Protein AF-A0A3E0PKC7-F1 (afdb_monomer_lite)

Secondary structure (DSSP, 8-state):
--HHHHHHHHHHHHHHHHHHHHHHHHTTS---S-HHHHHHHHH-HHHHHHHHHHHHHHHHHHHHHTTT-HHHHHHHHHHHHHHHHHHHHHHHHHHHHTTSS-HHHHHHHHHHHHHHHHHHHHHHHHT--

pLDDT: mean 77.45, std 7.57, range [51.25, 87.75]

Sequence (129 aa):
MSLFYQTVLLFSLNLIDAFLTVYWVRNGYATEGNYLMATLLEMGNLPFILVKVAIGVVAAYSFWNWKHFKLARFGLSISLVLYIGVMAIHFLTGLVVTGMVSGAFIQELNSWTRSVLIFSHQIAAHTIS

Radius of gyration: 18.72 Å; chains: 1; bounding box: 49×29×43 Å

Structure (mmCIF, N/CA/C/O backbone):
data_AF-A0A3E0PKC7-F1
#
_entry.id   AF-A0A3E0PKC7-F1
#
loop_
_atom_site.group_PDB
_atom_site.id
_atom_site.type_symbol
_atom_site.label_atom_id
_atom_site.label_alt_id
_atom_site.label_comp_id
_atom_site.label_asym_id
_atom_site.label_entity_id
_atom_site.label_seq_id
_atom_site.pdbx_PDB_ins_code
_atom_site.Cartn_x
_atom_site.Cartn_y
_atom_site.Cartn_z
_atom_site.occupancy
_atom_site.B_iso_or_equiv
_atom_site.auth_seq_id
_atom_site.auth_comp_id
_atom_site.auth_asym_id
_atom_site.auth_atom_id
_atom_site.pdbx_PDB_model_num
ATOM 1 N N . MET A 1 1 ? -10.902 11.285 17.810 1.00 54.22 1 MET A N 1
ATOM 2 C CA . MET A 1 1 ? -10.657 10.994 16.383 1.00 54.22 1 MET A CA 1
ATOM 3 C C . MET A 1 1 ? -11.504 9.798 16.000 1.00 54.22 1 MET A C 1
ATOM 5 O O . MET A 1 1 ? -11.369 8.755 16.629 1.00 54.22 1 MET A O 1
ATOM 9 N N . SER A 1 2 ? -12.461 9.978 15.091 1.00 67.06 2 SER A N 1
ATOM 10 C CA . SER A 1 2 ? -13.376 8.907 14.687 1.00 67.06 2 SER A CA 1
ATOM 11 C C . SER A 1 2 ? -12.586 7.825 13.936 1.00 67.06 2 SER A C 1
ATOM 13 O O . SER A 1 2 ? -11.992 8.103 12.895 1.00 67.06 2 SER A O 1
ATOM 15 N N . LEU A 1 3 ? -12.554 6.607 14.494 1.00 73.31 3 LEU A N 1
ATOM 16 C CA . LEU A 1 3 ? -11.874 5.431 13.924 1.00 73.31 3 LEU A CA 1
ATOM 17 C C . LEU A 1 3 ? -12.331 5.142 12.489 1.00 73.31 3 LEU A C 1
ATOM 19 O O . LEU A 1 3 ? -11.553 4.647 11.683 1.00 73.31 3 LEU A O 1
ATOM 23 N N . PHE A 1 4 ? -13.563 5.531 12.158 1.00 79.88 4 PHE A N 1
ATOM 24 C CA . PHE A 1 4 ? -14.138 5.392 10.828 1.00 79.88 4 PHE A CA 1
ATOM 25 C C . PHE A 1 4 ? -13.281 6.058 9.745 1.00 79.88 4 PHE A C 1
ATOM 27 O O . PHE A 1 4 ? -12.964 5.412 8.753 1.00 79.88 4 PHE A O 1
ATOM 34 N N . TYR A 1 5 ? -12.835 7.304 9.947 1.00 82.19 5 TYR A N 1
ATOM 35 C CA . TYR A 1 5 ? -12.010 7.993 8.946 1.00 82.19 5 TYR A CA 1
ATOM 36 C C . TYR A 1 5 ? -10.658 7.313 8.753 1.00 82.19 5 TYR A C 1
ATOM 38 O O . TYR A 1 5 ? -10.188 7.209 7.628 1.00 82.19 5 TYR A O 1
ATOM 46 N N . GLN A 1 6 ? -10.046 6.817 9.831 1.00 80.75 6 GLN A N 1
ATOM 47 C CA . GLN A 1 6 ? -8.767 6.109 9.757 1.00 80.75 6 GLN A CA 1
ATOM 48 C C . GLN A 1 6 ? -8.913 4.775 9.020 1.00 80.75 6 GLN A C 1
ATOM 50 O O . GLN A 1 6 ? -8.078 4.450 8.184 1.00 80.75 6 GLN 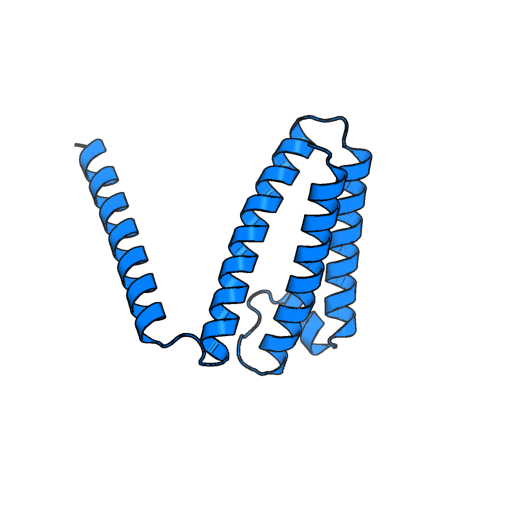A O 1
ATOM 55 N N . THR A 1 7 ? -9.987 4.029 9.283 1.00 81.75 7 THR A N 1
ATOM 56 C CA . THR A 1 7 ? -10.280 2.771 8.589 1.00 81.75 7 THR A CA 1
ATOM 57 C C . THR A 1 7 ? -10.600 2.996 7.113 1.00 81.75 7 THR A C 1
ATOM 59 O O . THR A 1 7 ? -10.057 2.289 6.271 1.00 81.75 7 THR A O 1
ATOM 62 N N . VAL A 1 8 ? -11.425 3.997 6.784 1.00 84.81 8 VAL A N 1
ATOM 63 C CA . VAL A 1 8 ? -11.732 4.358 5.390 1.00 84.81 8 VAL A CA 1
ATOM 64 C C . VAL A 1 8 ? -10.469 4.800 4.662 1.00 84.81 8 VAL A C 1
ATOM 66 O O . VAL A 1 8 ? -10.220 4.345 3.553 1.00 84.81 8 VAL A O 1
ATOM 69 N N . LEU A 1 9 ? -9.639 5.637 5.288 1.00 83.81 9 LEU A N 1
ATOM 70 C CA . LEU A 1 9 ? -8.395 6.095 4.681 1.00 83.81 9 LEU A CA 1
ATOM 71 C C . LEU A 1 9 ? -7.426 4.931 4.457 1.00 83.81 9 LEU A C 1
ATOM 73 O O . LEU A 1 9 ? -6.884 4.806 3.368 1.00 83.81 9 LEU A O 1
ATOM 77 N N . LEU A 1 10 ? -7.264 4.037 5.435 1.00 83.50 10 LEU A N 1
ATOM 78 C CA . LEU A 1 10 ? -6.416 2.851 5.304 1.00 83.50 10 LEU A CA 1
ATOM 79 C C . LEU A 1 10 ? -6.910 1.907 4.199 1.00 83.50 10 LEU A C 1
ATOM 81 O O . LEU A 1 10 ? -6.106 1.393 3.426 1.00 83.50 10 LEU A O 1
ATOM 85 N N . PHE A 1 11 ? -8.226 1.718 4.084 1.00 86.12 11 PHE A N 1
ATOM 86 C CA . PHE A 1 11 ? -8.822 0.933 3.007 1.00 86.12 11 PHE A CA 1
ATOM 87 C C . PHE A 1 11 ? -8.586 1.575 1.634 1.00 86.12 11 PHE A C 1
ATOM 89 O O . PHE A 1 11 ? -8.141 0.899 0.709 1.00 86.12 11 PHE A O 1
ATOM 96 N N . SER A 1 12 ? -8.821 2.882 1.506 1.00 86.12 12 SER A N 1
ATOM 97 C CA . SER A 1 12 ? -8.585 3.622 0.263 1.00 86.12 12 SER A CA 1
ATOM 98 C C . SER A 1 12 ? -7.117 3.595 -0.148 1.00 86.12 12 SER A C 1
ATOM 100 O O . SER A 1 12 ? -6.821 3.373 -1.319 1.00 86.12 12 SER A O 1
ATOM 102 N N . LEU A 1 13 ? -6.192 3.774 0.801 1.00 84.25 13 LEU A N 1
ATOM 103 C CA . LEU A 1 13 ? -4.760 3.671 0.531 1.00 84.25 13 LEU A CA 1
ATOM 104 C C . LEU A 1 13 ? -4.389 2.265 0.046 1.00 84.25 13 LEU A C 1
ATOM 106 O O . LEU A 1 13 ? -3.639 2.152 -0.913 1.00 84.25 13 LEU A O 1
ATOM 110 N N . ASN A 1 14 ? -4.957 1.211 0.639 1.00 87.00 14 ASN A N 1
ATOM 111 C CA . ASN A 1 14 ? -4.728 -0.168 0.196 1.00 87.00 14 ASN A CA 1
ATOM 112 C C . ASN A 1 14 ? -5.272 -0.437 -1.214 1.00 87.00 14 ASN A C 1
ATOM 114 O O . ASN A 1 14 ? -4.632 -1.099 -2.031 1.00 87.00 14 ASN A O 1
ATOM 118 N N . LEU A 1 15 ? -6.418 0.149 -1.551 1.00 85.06 15 LEU A N 1
ATOM 119 C CA . LEU A 1 15 ? -6.959 0.043 -2.899 1.00 85.06 15 LEU A CA 1
ATOM 120 C C . LEU A 1 15 ? -6.081 0.773 -3.930 1.00 85.06 15 LEU A C 1
ATOM 122 O O . LEU A 1 15 ? -5.813 0.234 -5.001 1.00 85.06 15 LEU A O 1
ATOM 126 N N . ILE A 1 16 ? -5.604 1.977 -3.604 1.00 86.62 16 ILE A N 1
ATOM 127 C CA . ILE A 1 16 ? -4.682 2.741 -4.457 1.00 86.62 16 ILE A CA 1
ATOM 128 C C . ILE A 1 16 ? -3.364 1.978 -4.642 1.00 86.62 16 ILE A C 1
ATOM 130 O O . ILE A 1 16 ? -2.881 1.862 -5.767 1.00 86.62 16 ILE A O 1
ATOM 134 N N . ASP A 1 17 ? -2.830 1.398 -3.567 1.00 85.25 17 ASP A N 1
ATOM 135 C CA . ASP A 1 17 ? -1.650 0.531 -3.583 1.00 85.25 17 ASP A CA 1
ATOM 136 C C . ASP A 1 17 ? -1.842 -0.659 -4.538 1.00 85.25 17 ASP A C 1
ATOM 138 O O . ASP A 1 17 ? -0.969 -0.966 -5.344 1.00 85.25 17 ASP A O 1
ATOM 142 N N . ALA A 1 18 ? -3.023 -1.291 -4.545 1.00 85.44 18 ALA A N 1
ATOM 143 C CA . ALA A 1 18 ? -3.335 -2.357 -5.498 1.00 85.44 18 ALA A CA 1
ATOM 144 C C . ALA A 1 18 ? -3.210 -1.900 -6.963 1.00 85.44 18 ALA A C 1
ATOM 146 O O . ALA A 1 18 ? -2.599 -2.586 -7.786 1.00 85.44 18 ALA A O 1
ATOM 147 N N . PHE A 1 19 ? -3.775 -0.739 -7.295 1.00 84.25 19 PHE A N 1
ATOM 148 C CA . PHE A 1 19 ? -3.718 -0.207 -8.655 1.00 84.25 19 PHE A CA 1
ATOM 149 C C . PHE A 1 19 ? -2.305 0.219 -9.060 1.00 84.25 19 PHE A C 1
ATOM 151 O O . PHE A 1 19 ? -1.898 -0.060 -10.187 1.00 84.25 19 PHE A O 1
ATOM 158 N N . LEU A 1 20 ? -1.548 0.842 -8.152 1.00 82.00 20 LEU A N 1
ATOM 159 C CA . LEU A 1 20 ? -0.149 1.216 -8.382 1.00 82.00 20 LEU A CA 1
ATOM 160 C C . LEU A 1 20 ? 0.721 -0.009 -8.656 1.00 82.00 20 LEU A C 1
ATOM 162 O O . LEU A 1 20 ? 1.455 -0.009 -9.643 1.00 82.00 20 LEU A O 1
ATOM 166 N N . THR A 1 21 ? 0.582 -1.071 -7.856 1.00 82.88 21 THR A N 1
ATOM 167 C CA . THR A 1 21 ? 1.291 -2.333 -8.090 1.00 82.88 21 THR A CA 1
ATOM 168 C C . THR A 1 21 ? 0.995 -2.883 -9.483 1.00 82.88 21 THR A C 1
ATOM 170 O O . THR A 1 21 ? 1.915 -3.167 -10.248 1.00 82.88 21 THR A O 1
ATOM 173 N N . VAL A 1 22 ? -0.289 -3.008 -9.844 1.00 83.75 22 VAL A N 1
ATOM 174 C CA . VAL A 1 22 ? -0.683 -3.519 -11.166 1.00 83.75 22 VAL A CA 1
ATOM 175 C C . VAL A 1 22 ? -0.087 -2.648 -12.266 1.00 83.75 22 VAL A C 1
ATOM 177 O O . VAL A 1 22 ? 0.469 -3.178 -13.225 1.00 83.75 22 VAL A O 1
ATOM 180 N N . TYR A 1 23 ? -0.173 -1.325 -12.127 1.00 81.81 23 TYR A N 1
ATOM 181 C CA . TYR A 1 23 ? 0.358 -0.391 -13.109 1.00 81.81 23 TYR A CA 1
ATOM 182 C C . TYR A 1 23 ? 1.873 -0.556 -13.284 1.00 81.81 23 TYR A C 1
ATOM 184 O O . TYR A 1 23 ? 2.337 -0.690 -14.413 1.00 81.81 23 TYR A O 1
ATOM 192 N N . TRP A 1 24 ? 2.667 -0.612 -12.218 1.00 76.75 24 TRP A N 1
ATOM 193 C CA . TRP A 1 24 ? 4.123 -0.719 -12.370 1.00 76.75 24 TRP A CA 1
ATOM 194 C C . TRP A 1 24 ? 4.607 -2.078 -12.828 1.00 76.75 24 TRP A C 1
ATOM 196 O O . TRP A 1 24 ? 5.487 -2.132 -13.684 1.00 76.75 24 TRP A O 1
ATOM 206 N N . VAL A 1 25 ? 4.028 -3.158 -12.308 1.00 81.19 25 VAL A N 1
ATOM 207 C CA . VAL A 1 25 ? 4.431 -4.513 -12.696 1.00 81.19 25 VAL A CA 1
ATOM 208 C C . VAL A 1 25 ? 4.086 -4.761 -14.158 1.00 81.19 25 VAL A C 1
ATOM 210 O O . VAL A 1 25 ? 4.900 -5.295 -14.905 1.00 81.19 25 VAL A O 1
ATOM 213 N N . ARG A 1 26 ? 2.908 -4.311 -14.613 1.00 78.38 26 ARG A N 1
ATOM 214 C CA . ARG A 1 26 ? 2.499 -4.472 -16.016 1.00 78.38 26 ARG A CA 1
ATOM 215 C C . ARG A 1 26 ? 3.300 -3.619 -16.984 1.00 78.38 26 ARG A C 1
ATOM 217 O O . ARG A 1 26 ? 3.523 -4.060 -18.104 1.00 78.38 26 ARG A O 1
ATOM 224 N N . ASN A 1 27 ? 3.741 -2.437 -16.565 1.00 75.25 27 ASN A N 1
ATOM 225 C CA . ASN A 1 27 ? 4.614 -1.596 -17.381 1.00 75.25 27 ASN A CA 1
ATOM 226 C C . ASN A 1 27 ? 6.107 -1.971 -17.251 1.00 75.25 27 ASN A C 1
ATOM 228 O O . ASN A 1 27 ? 6.948 -1.312 -17.854 1.00 75.25 27 ASN A O 1
ATOM 232 N N . GLY A 1 28 ? 6.451 -3.018 -16.487 1.00 71.81 28 GLY A N 1
ATOM 233 C CA . GLY A 1 28 ? 7.826 -3.512 -16.346 1.00 71.81 28 GLY A CA 1
ATOM 234 C C . GLY A 1 28 ? 8.744 -2.629 -15.496 1.00 71.81 28 GLY A C 1
ATOM 235 O O . GLY A 1 28 ? 9.957 -2.818 -15.509 1.00 71.81 28 GLY A O 1
ATOM 236 N N . TYR A 1 29 ? 8.188 -1.673 -14.751 1.00 66.81 29 TYR A N 1
ATOM 237 C CA . TYR A 1 29 ? 8.955 -0.730 -13.933 1.00 66.81 29 TYR A CA 1
ATOM 238 C C . TYR A 1 29 ? 9.384 -1.299 -12.579 1.00 66.81 29 TYR A C 1
ATOM 240 O O . TYR A 1 29 ? 10.322 -0.793 -11.967 1.00 66.81 29 TYR A O 1
ATOM 248 N N . ALA A 1 30 ? 8.702 -2.342 -12.105 1.00 65.00 30 ALA A N 1
ATOM 249 C CA . ALA A 1 30 ? 9.024 -3.035 -10.867 1.00 65.00 30 ALA A CA 1
ATOM 250 C C . ALA A 1 30 ? 8.694 -4.527 -10.991 1.00 65.00 30 ALA A C 1
ATOM 252 O O . ALA A 1 30 ? 7.668 -4.901 -11.558 1.00 65.00 30 ALA A O 1
ATOM 253 N N . THR A 1 31 ? 9.551 -5.382 -10.437 1.00 65.69 31 THR A N 1
ATOM 254 C CA . THR A 1 31 ? 9.253 -6.804 -10.227 1.00 65.69 31 THR A CA 1
ATOM 255 C C . THR A 1 31 ? 8.622 -6.978 -8.858 1.00 65.69 31 THR A C 1
ATOM 257 O O . THR A 1 31 ? 9.146 -6.429 -7.886 1.00 65.69 31 THR A O 1
ATOM 260 N N . GLU A 1 32 ? 7.539 -7.750 -8.756 1.00 67.88 32 GLU A N 1
ATOM 261 C CA . GLU A 1 32 ? 6.966 -8.003 -7.439 1.00 67.88 32 GLU A CA 1
ATOM 262 C C . GLU A 1 32 ? 7.875 -8.884 -6.583 1.00 67.88 32 GLU A C 1
ATOM 264 O O . GLU A 1 32 ? 8.265 -9.978 -6.988 1.00 67.88 32 GLU A O 1
ATOM 269 N N . GLY A 1 33 ? 8.206 -8.402 -5.385 1.00 66.62 33 GLY A N 1
ATOM 270 C CA . GLY A 1 33 ? 9.095 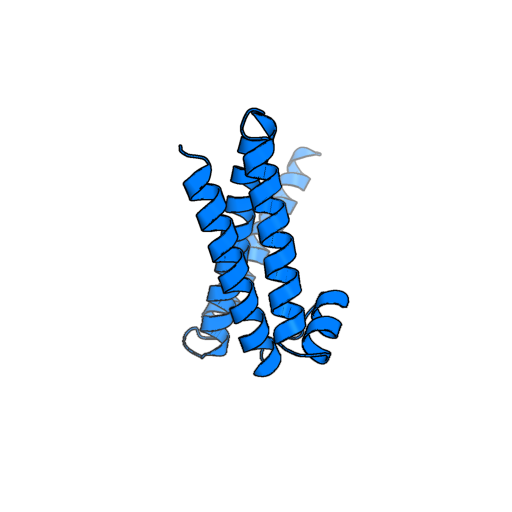-9.103 -4.456 1.00 66.62 33 GLY A CA 1
ATOM 271 C C . GLY A 1 33 ? 8.384 -10.209 -3.676 1.00 66.62 33 GLY A C 1
ATOM 272 O O . GLY A 1 33 ? 9.018 -11.145 -3.193 1.00 66.62 33 GLY A O 1
ATOM 273 N N . ASN A 1 34 ? 7.058 -10.121 -3.551 1.00 74.38 34 ASN A N 1
ATOM 274 C CA . ASN A 1 34 ? 6.255 -11.131 -2.877 1.00 74.38 34 ASN A CA 1
ATOM 275 C C . ASN A 1 34 ? 5.785 -12.190 -3.881 1.00 74.38 34 ASN A C 1
ATOM 277 O O . ASN A 1 34 ? 4.916 -11.920 -4.708 1.00 74.38 34 ASN A O 1
ATOM 281 N N . TYR A 1 35 ? 6.317 -13.410 -3.755 1.00 77.06 35 TYR A N 1
ATOM 282 C CA . TYR A 1 35 ? 6.015 -14.532 -4.650 1.00 77.06 35 TYR A CA 1
ATOM 283 C C . TYR A 1 35 ? 4.510 -14.800 -4.798 1.00 77.06 35 TYR A C 1
ATOM 285 O O . TYR A 1 35 ? 4.024 -14.974 -5.910 1.00 77.06 35 TYR A O 1
ATOM 293 N N . LEU A 1 36 ? 3.745 -14.743 -3.701 1.00 77.44 36 LEU A N 1
ATOM 294 C CA . LEU A 1 36 ? 2.295 -14.948 -3.745 1.00 77.44 36 LEU A CA 1
ATOM 295 C C . LEU A 1 36 ? 1.596 -13.847 -4.553 1.00 77.44 36 LEU A C 1
ATOM 297 O O . LEU A 1 36 ? 0.698 -14.134 -5.340 1.00 77.44 36 LEU A O 1
ATOM 301 N N . MET A 1 37 ? 2.014 -12.589 -4.394 1.00 76.62 37 MET A N 1
ATOM 302 C CA . MET A 1 37 ? 1.462 -11.478 -5.177 1.00 76.62 37 MET A CA 1
ATOM 303 C C . MET A 1 37 ? 1.871 -11.554 -6.651 1.00 76.62 37 MET A C 1
ATOM 305 O O . MET A 1 37 ? 1.041 -11.272 -7.514 1.00 76.62 37 MET A O 1
ATOM 309 N N . ALA A 1 38 ? 3.104 -11.975 -6.940 1.00 78.38 38 ALA A N 1
ATOM 310 C CA . ALA A 1 38 ? 3.588 -12.185 -8.300 1.00 78.38 38 ALA A CA 1
ATOM 311 C C . ALA A 1 38 ? 2.759 -13.258 -9.024 1.00 78.38 38 ALA A C 1
ATOM 313 O O . ALA A 1 38 ? 2.231 -12.990 -10.100 1.00 78.38 38 ALA A O 1
ATOM 314 N N . THR A 1 39 ? 2.521 -14.414 -8.393 1.00 81.12 39 THR A N 1
ATOM 315 C CA . THR A 1 39 ? 1.660 -15.467 -8.959 1.00 81.12 39 THR A CA 1
ATOM 316 C C . THR A 1 39 ? 0.224 -14.980 -9.170 1.00 81.12 39 THR A C 1
ATOM 318 O O . THR A 1 39 ? -0.394 -15.278 -10.192 1.00 81.12 39 THR A O 1
ATOM 321 N N . LEU A 1 40 ? -0.325 -14.190 -8.239 1.00 80.56 40 LEU A N 1
ATOM 322 C CA . LEU A 1 40 ? -1.651 -13.591 -8.415 1.00 80.56 40 LEU A CA 1
ATOM 323 C C . LEU A 1 40 ? -1.699 -12.640 -9.619 1.00 80.56 40 LEU A C 1
ATOM 325 O O . LEU A 1 40 ? -2.671 -12.677 -10.367 1.00 80.56 40 LEU A O 1
ATOM 329 N N . LEU A 1 41 ? -0.661 -11.829 -9.836 1.00 80.44 41 LEU A N 1
ATOM 330 C CA . LEU A 1 41 ? -0.547 -10.948 -11.004 1.00 80.44 41 LEU A CA 1
ATOM 331 C C . LEU A 1 41 ? -0.368 -11.727 -12.310 1.00 80.44 41 LEU A C 1
ATOM 333 O O . LEU A 1 41 ? -0.934 -11.331 -13.331 1.00 80.44 41 LEU A O 1
ATOM 337 N N . GLU A 1 42 ? 0.371 -12.834 -12.296 1.00 80.31 42 GLU A N 1
ATOM 338 C CA . GLU A 1 42 ? 0.529 -13.727 -13.450 1.00 80.31 42 GLU A CA 1
ATOM 339 C C . GLU A 1 42 ? -0.806 -14.351 -13.872 1.00 80.31 42 GLU A C 1
ATOM 341 O O . GLU A 1 42 ? -1.111 -14.390 -15.063 1.00 80.31 42 GLU A O 1
ATOM 346 N N . MET A 1 43 ? -1.652 -14.738 -12.910 1.00 82.00 43 MET A N 1
ATOM 347 C CA . MET A 1 43 ? -3.014 -15.222 -13.181 1.00 82.00 43 MET A CA 1
ATOM 348 C C . MET A 1 43 ? -3.958 -14.127 -13.706 1.00 82.00 43 MET A C 1
ATOM 350 O O . MET A 1 43 ? -4.963 -14.430 -14.346 1.00 82.00 43 MET A O 1
ATOM 354 N N . GLY A 1 44 ? -3.658 -12.852 -13.442 1.00 80.81 44 GLY A N 1
ATOM 355 C CA . GLY A 1 44 ? -4.385 -11.701 -13.973 1.00 80.81 44 GLY A CA 1
ATOM 356 C C . GLY A 1 44 ? -4.475 -10.532 -12.990 1.00 80.81 44 GLY A C 1
ATOM 357 O O . GLY A 1 44 ? -4.212 -10.651 -11.801 1.00 80.81 44 GLY A O 1
ATOM 358 N N . ASN A 1 45 ? -4.913 -9.364 -13.463 1.00 84.19 45 ASN A N 1
ATOM 359 C CA . ASN A 1 45 ? -5.059 -8.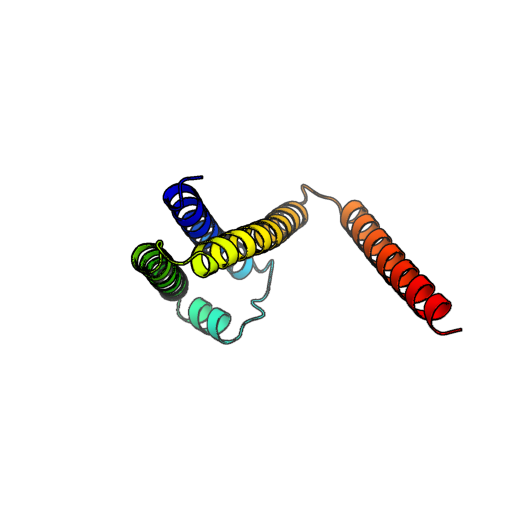186 -12.586 1.00 84.19 45 ASN A CA 1
ATOM 360 C C . ASN A 1 45 ? -6.212 -8.354 -11.582 1.00 84.19 45 ASN A C 1
ATOM 362 O O . ASN A 1 45 ? -6.136 -7.914 -10.438 1.00 84.19 4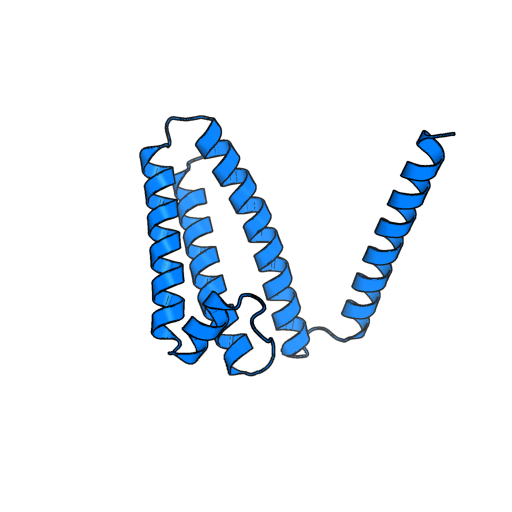5 ASN A O 1
ATOM 366 N N . LEU A 1 46 ? -7.285 -9.006 -12.029 1.00 82.19 46 LEU A N 1
ATOM 367 C CA . LEU A 1 46 ? -8.498 -9.260 -11.257 1.00 82.19 46 LEU A CA 1
ATOM 368 C C . LEU A 1 46 ? -8.248 -10.081 -9.977 1.00 82.19 46 LEU A C 1
ATOM 370 O O . LEU A 1 46 ? -8.632 -9.598 -8.912 1.00 82.19 46 LEU A O 1
ATOM 374 N N . PRO A 1 47 ? -7.594 -11.261 -10.016 1.00 83.38 47 PRO A N 1
ATOM 375 C CA . PRO A 1 47 ? -7.327 -12.041 -8.804 1.00 83.38 47 PRO A CA 1
ATOM 376 C C . PRO A 1 47 ? -6.453 -11.291 -7.789 1.00 83.38 47 PRO A C 1
ATOM 378 O O . PRO A 1 47 ? -6.729 -11.347 -6.592 1.00 83.38 47 PRO A O 1
ATOM 381 N N . PHE A 1 48 ? -5.463 -10.518 -8.246 1.00 81.94 48 PHE A N 1
ATOM 382 C CA . PHE A 1 48 ? -4.644 -9.676 -7.370 1.00 81.94 48 PHE A CA 1
ATOM 383 C C . PHE A 1 48 ? -5.472 -8.606 -6.636 1.00 81.94 48 PHE A C 1
ATOM 385 O O . PHE A 1 48 ? -5.397 -8.487 -5.410 1.00 81.94 48 PHE A O 1
ATOM 392 N N . ILE A 1 49 ? -6.302 -7.854 -7.371 1.00 85.06 49 ILE A N 1
ATOM 393 C CA . ILE A 1 49 ? -7.156 -6.805 -6.794 1.00 85.06 49 ILE A CA 1
ATOM 394 C C . ILE A 1 49 ? -8.177 -7.418 -5.830 1.00 85.06 49 ILE A C 1
ATOM 396 O O . ILE A 1 49 ? -8.372 -6.892 -4.735 1.00 85.06 49 ILE A O 1
ATOM 400 N N . LEU A 1 50 ? -8.791 -8.548 -6.193 1.00 85.25 50 LEU A N 1
ATOM 401 C CA . LEU A 1 50 ? -9.767 -9.238 -5.346 1.00 85.25 50 LEU A CA 1
ATOM 402 C C . LEU A 1 50 ? -9.170 -9.659 -4.004 1.00 85.25 50 LEU A C 1
ATOM 404 O O . LEU A 1 50 ? -9.793 -9.432 -2.969 1.00 85.25 50 LEU A O 1
ATOM 408 N N . VAL A 1 51 ? -7.958 -10.221 -3.999 1.00 85.62 51 VAL A N 1
ATOM 409 C CA . VAL A 1 51 ? -7.283 -10.612 -2.754 1.00 85.62 51 VAL A CA 1
ATOM 410 C C . VAL A 1 51 ? -6.954 -9.388 -1.896 1.00 85.62 51 VAL A C 1
ATOM 412 O O . VAL A 1 51 ? -7.249 -9.402 -0.699 1.00 85.62 51 VAL A O 1
ATOM 415 N N . LYS A 1 52 ? -6.419 -8.303 -2.478 1.00 86.25 52 LYS A N 1
ATOM 416 C CA . LYS A 1 52 ? -6.143 -7.061 -1.725 1.00 86.25 52 LYS A CA 1
ATOM 417 C C . LYS A 1 52 ? -7.413 -6.458 -1.122 1.00 86.25 52 LYS A C 1
ATOM 419 O O . LYS A 1 52 ? -7.421 -6.102 0.057 1.00 86.25 52 LYS A O 1
ATOM 424 N N . VAL A 1 53 ? -8.503 -6.416 -1.889 1.00 86.38 53 VAL A N 1
ATOM 425 C CA . VAL A 1 53 ? -9.808 -5.934 -1.413 1.00 86.38 53 VAL A CA 1
ATOM 426 C C . VAL A 1 53 ? -10.357 -6.832 -0.307 1.00 86.38 53 VAL A C 1
ATOM 428 O O . VAL A 1 53 ? -10.789 -6.314 0.720 1.00 86.38 53 VAL A O 1
ATOM 431 N N . ALA A 1 54 ? -10.300 -8.157 -0.460 1.00 87.75 54 ALA A N 1
ATOM 432 C CA . ALA A 1 54 ? -10.773 -9.095 0.556 1.00 87.75 54 ALA A CA 1
ATOM 433 C C . ALA A 1 54 ? -10.026 -8.912 1.886 1.00 87.75 54 ALA A C 1
ATOM 435 O O . ALA A 1 54 ? -10.656 -8.786 2.936 1.00 87.75 54 ALA A O 1
ATOM 436 N N . ILE A 1 55 ? -8.694 -8.807 1.844 1.00 85.75 55 ILE A N 1
ATOM 437 C CA . ILE A 1 55 ? -7.869 -8.546 3.032 1.00 85.75 55 ILE A CA 1
ATOM 438 C C . ILE A 1 55 ? -8.218 -7.183 3.646 1.00 85.75 55 ILE A C 1
ATOM 440 O O . ILE A 1 55 ? -8.378 -7.082 4.863 1.00 85.75 55 ILE A O 1
ATOM 444 N N . GLY A 1 56 ? -8.384 -6.142 2.824 1.00 85.62 56 GLY A N 1
ATOM 445 C CA . GLY A 1 56 ? -8.777 -4.807 3.280 1.00 85.62 56 GLY A CA 1
ATOM 446 C C . GLY A 1 56 ? -10.144 -4.787 3.971 1.00 85.62 56 GLY A C 1
ATOM 447 O O . GLY A 1 56 ? -10.290 -4.166 5.024 1.00 85.62 56 GLY A O 1
ATOM 448 N N . VAL A 1 57 ? -11.129 -5.507 3.427 1.00 85.88 57 VAL A N 1
ATOM 449 C CA . VAL A 1 57 ? -12.466 -5.660 4.024 1.00 85.88 57 VAL A CA 1
ATOM 450 C C . VAL A 1 57 ? -12.387 -6.415 5.347 1.00 85.88 57 VAL A C 1
ATOM 452 O O . VAL A 1 57 ? -12.984 -5.971 6.326 1.00 85.88 57 VAL A O 1
ATOM 455 N N . VAL A 1 58 ? -11.623 -7.510 5.416 1.00 86.31 58 VAL A N 1
ATOM 456 C CA . VAL A 1 58 ? -11.418 -8.263 6.664 1.00 86.31 58 VAL A CA 1
ATOM 457 C C . VAL A 1 58 ? -10.775 -7.374 7.726 1.00 86.31 58 VAL A C 1
ATOM 459 O O . VAL A 1 58 ? -11.278 -7.311 8.845 1.00 86.31 58 VAL A O 1
ATOM 462 N N . ALA A 1 59 ? -9.729 -6.620 7.379 1.00 83.75 59 ALA A N 1
ATOM 463 C CA . ALA A 1 59 ? -9.085 -5.689 8.301 1.00 83.75 59 ALA A CA 1
ATOM 464 C C . ALA A 1 59 ? -10.059 -4.602 8.791 1.00 83.75 59 ALA A C 1
ATOM 466 O O . ALA A 1 59 ? -10.163 -4.357 9.994 1.00 83.75 59 ALA A O 1
ATOM 467 N N . ALA A 1 60 ? -10.821 -3.985 7.882 1.00 83.19 60 ALA A N 1
ATOM 468 C CA . ALA A 1 60 ? -11.825 -2.981 8.228 1.00 83.19 60 ALA A CA 1
ATOM 469 C C . ALA A 1 60 ? -12.918 -3.551 9.146 1.00 83.19 60 ALA A C 1
ATOM 471 O O . ALA A 1 60 ? -13.282 -2.919 10.141 1.00 83.19 60 ALA A O 1
ATOM 472 N N . TYR A 1 61 ? -13.389 -4.766 8.862 1.00 84.56 61 TYR A N 1
ATOM 473 C CA . TYR A 1 61 ? -14.360 -5.478 9.686 1.00 84.56 61 TYR A CA 1
ATOM 474 C C . TYR A 1 61 ? -13.805 -5.802 11.080 1.00 84.56 61 TYR A C 1
ATOM 476 O O . TYR A 1 61 ? -14.473 -5.558 12.086 1.00 84.56 61 TYR A O 1
ATOM 484 N N . SER A 1 62 ? -12.558 -6.272 11.173 1.00 81.50 62 SER A N 1
ATOM 485 C CA . SER A 1 62 ? -11.877 -6.514 12.448 1.00 81.50 62 SER A CA 1
ATOM 486 C C . SER A 1 62 ? -11.769 -5.241 13.291 1.00 81.50 62 SER A C 1
ATOM 488 O O . SER A 1 62 ? -12.079 -5.265 14.484 1.00 81.50 62 SER A O 1
ATOM 490 N N . PHE A 1 63 ? -11.395 -4.108 12.689 1.00 77.81 63 PHE A N 1
ATOM 491 C CA . PHE A 1 63 ? -11.332 -2.829 13.404 1.00 77.81 63 PHE A CA 1
ATOM 492 C C . PHE A 1 63 ? -12.711 -2.322 13.829 1.00 77.81 63 PHE A C 1
ATOM 494 O O . PHE A 1 63 ? -12.844 -1.757 14.917 1.00 77.81 63 PHE A O 1
ATOM 501 N N . TRP A 1 64 ? -13.742 -2.557 13.016 1.00 76.94 64 TRP A N 1
ATOM 502 C CA . TRP A 1 64 ? -15.121 -2.240 13.375 1.00 76.94 64 TRP A CA 1
ATOM 503 C C . TRP A 1 64 ? -15.594 -3.045 14.592 1.00 76.94 64 TRP A C 1
ATOM 505 O O . TRP A 1 64 ? -16.143 -2.470 15.535 1.00 76.94 64 TRP A O 1
ATOM 515 N N . ASN A 1 65 ? -15.326 -4.354 14.606 1.00 80.62 65 ASN A N 1
ATOM 516 C CA . ASN A 1 65 ? -15.749 -5.255 15.678 1.00 80.62 65 ASN A CA 1
ATOM 517 C C . ASN A 1 65 ? -14.980 -5.014 16.992 1.00 80.62 65 ASN A C 1
ATOM 519 O O . ASN A 1 65 ? -15.553 -5.082 18.078 1.00 80.62 65 ASN A O 1
ATOM 523 N N . TRP A 1 66 ? -13.694 -4.654 16.912 1.00 80.69 66 TRP A N 1
ATOM 524 C CA . TRP A 1 66 ? -12.838 -4.416 18.082 1.00 80.69 66 TRP A CA 1
ATOM 525 C C . TRP A 1 66 ? -12.606 -2.941 18.428 1.00 80.69 66 TRP A C 1
ATOM 527 O O . TRP A 1 66 ? -11.719 -2.626 19.224 1.00 80.69 66 TRP A O 1
ATOM 537 N N . LYS A 1 67 ? -13.445 -2.025 17.925 1.00 71.25 67 LYS A N 1
ATOM 538 C CA . LYS A 1 67 ? -13.350 -0.573 18.185 1.00 71.25 67 LYS A CA 1
ATOM 539 C C . LYS A 1 67 ? -13.297 -0.186 19.671 1.00 71.25 67 LYS A C 1
ATOM 541 O O . LYS A 1 67 ? -12.803 0.887 20.014 1.00 71.25 67 LYS A O 1
ATOM 546 N N . HIS A 1 68 ? -13.813 -1.048 20.549 1.00 71.25 68 HIS A N 1
ATOM 547 C CA . HIS A 1 68 ? -13.875 -0.835 21.995 1.00 71.25 68 HIS A CA 1
ATOM 548 C C . HIS A 1 68 ? -12.528 -1.052 22.712 1.00 71.25 68 HIS A C 1
ATOM 550 O O . HIS A 1 68 ? -12.339 -0.540 23.816 1.00 71.25 68 HIS A O 1
ATOM 556 N N . PHE A 1 69 ? -11.562 -1.741 22.095 1.00 76.94 69 PHE A N 1
ATOM 557 C CA . PHE A 1 69 ? -10.248 -1.985 22.692 1.00 76.94 69 PHE A CA 1
ATO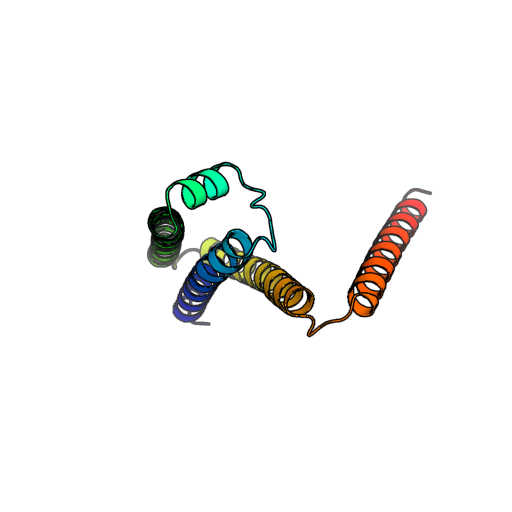M 558 C C . PHE A 1 69 ? -9.258 -0.861 22.359 1.00 76.94 69 PHE A C 1
ATOM 560 O O . PHE A 1 69 ? -9.028 -0.529 21.196 1.00 76.94 69 PHE A O 1
ATOM 567 N N . LYS A 1 70 ? -8.587 -0.309 23.382 1.00 74.88 70 LYS A N 1
ATOM 568 C CA . LYS A 1 70 ? -7.521 0.702 23.203 1.00 74.88 70 LYS A CA 1
ATOM 569 C C . LYS A 1 70 ? -6.382 0.194 22.302 1.00 74.88 70 LYS A C 1
ATOM 571 O O . LYS A 1 70 ? -5.810 0.990 21.559 1.00 74.88 70 LYS A O 1
ATOM 576 N N . LEU A 1 71 ? -6.118 -1.117 22.324 1.00 76.88 71 LEU A N 1
ATOM 577 C CA . LEU A 1 71 ? -5.103 -1.777 21.499 1.00 76.88 71 LEU A CA 1
ATOM 578 C C . LEU A 1 71 ? -5.431 -1.711 20.000 1.00 76.88 71 LEU A C 1
ATOM 580 O O . LEU A 1 71 ? -4.551 -1.405 19.201 1.00 76.88 71 LEU A O 1
ATOM 584 N N . ALA A 1 72 ? -6.701 -1.891 19.621 1.00 74.50 72 ALA A N 1
ATOM 585 C CA . ALA A 1 72 ? -7.136 -1.795 18.227 1.00 74.50 72 ALA A CA 1
ATOM 586 C C . ALA A 1 72 ? -6.916 -0.385 17.658 1.00 74.50 72 ALA A C 1
ATOM 588 O O . ALA A 1 72 ? -6.490 -0.231 16.517 1.00 74.50 72 ALA A O 1
ATOM 589 N N . ARG A 1 73 ? -7.127 0.658 18.473 1.00 75.00 73 ARG A N 1
ATOM 590 C CA . ARG A 1 73 ? -6.883 2.050 18.056 1.00 75.00 73 ARG A CA 1
ATOM 591 C C . ARG A 1 73 ? -5.398 2.347 17.855 1.00 75.00 73 ARG A C 1
ATOM 593 O O . ARG A 1 73 ? -5.039 3.066 16.930 1.00 75.00 73 ARG A O 1
ATOM 600 N N . PHE A 1 74 ? -4.547 1.823 18.738 1.00 82.25 74 PHE A N 1
ATOM 601 C CA . PHE A 1 74 ? -3.100 2.000 18.631 1.00 82.25 74 PHE A CA 1
ATOM 602 C C . PHE A 1 74 ? -2.545 1.250 17.416 1.00 82.25 74 PHE A C 1
ATOM 604 O O . PHE A 1 74 ? -1.829 1.839 16.612 1.00 82.25 74 PHE A O 1
ATOM 611 N N . GLY A 1 75 ? -2.972 -0.002 17.220 1.00 81.12 75 GLY A N 1
ATOM 612 C CA . GLY A 1 75 ? -2.618 -0.803 16.049 1.00 81.12 75 GLY A CA 1
ATOM 613 C C . GLY A 1 75 ? -3.075 -0.171 14.732 1.00 81.12 75 GLY A C 1
ATOM 614 O O . GLY A 1 75 ? -2.305 -0.152 13.774 1.00 81.12 75 GLY A O 1
ATOM 615 N N . LEU A 1 76 ? -4.277 0.419 14.694 1.00 80.19 76 LEU A N 1
ATOM 616 C CA . LEU A 1 76 ? -4.764 1.155 13.524 1.00 80.19 76 LEU A CA 1
ATOM 617 C C . LEU A 1 76 ? -3.900 2.387 13.235 1.00 80.19 76 LEU A C 1
ATOM 619 O O . LEU A 1 76 ? -3.526 2.611 12.089 1.00 80.19 76 LEU A O 1
ATOM 623 N N . SER A 1 77 ? -3.550 3.164 14.263 1.00 79.81 77 SER A N 1
ATOM 624 C CA . SER A 1 77 ? -2.730 4.365 14.092 1.00 79.81 77 SER A CA 1
ATOM 625 C C . SER A 1 77 ? -1.310 4.034 13.624 1.00 79.81 77 SER A C 1
ATOM 627 O O . SER A 1 77 ? -0.799 4.710 12.736 1.00 79.81 77 SER A O 1
ATOM 629 N N . ILE A 1 78 ? -0.691 2.982 14.174 1.00 84.69 78 ILE A N 1
ATOM 630 C CA . ILE A 1 78 ? 0.614 2.488 13.710 1.00 84.69 78 ILE A CA 1
ATOM 631 C C . ILE A 1 78 ? 0.513 2.003 12.269 1.00 84.69 78 ILE A C 1
ATOM 633 O O . ILE A 1 78 ? 1.315 2.415 11.435 1.00 84.69 78 ILE A O 1
ATOM 637 N N . SER A 1 79 ? -0.482 1.162 11.970 1.00 81.38 79 SER A N 1
ATOM 638 C CA . SER A 1 79 ? -0.676 0.638 10.616 1.00 81.38 79 SER A CA 1
ATOM 639 C C . SER A 1 79 ? -0.835 1.775 9.621 1.00 81.38 79 SER A C 1
ATOM 641 O O . SER A 1 79 ? -0.208 1.736 8.576 1.00 81.38 79 SER A O 1
ATOM 643 N N . LEU A 1 80 ? -1.592 2.818 9.966 1.00 82.25 80 LEU A N 1
ATOM 644 C CA . LEU A 1 80 ? -1.782 3.991 9.120 1.00 82.25 80 LEU A CA 1
ATOM 645 C C . LEU A 1 80 ? -0.471 4.734 8.844 1.00 82.25 80 LEU A C 1
ATOM 647 O O . LEU A 1 80 ? -0.209 5.080 7.698 1.00 82.25 80 LEU A O 1
ATOM 651 N N . VAL A 1 81 ? 0.359 4.961 9.867 1.00 85.38 81 VAL A N 1
ATOM 652 C CA . VAL A 1 81 ? 1.663 5.630 9.703 1.00 85.38 81 VAL A CA 1
ATOM 653 C C . VAL A 1 81 ? 2.586 4.806 8.810 1.00 85.38 81 VAL A C 1
ATOM 655 O O . VAL A 1 81 ? 3.176 5.349 7.877 1.00 85.38 81 VAL A O 1
ATOM 658 N N . LEU A 1 82 ? 2.675 3.496 9.052 1.00 84.25 82 LEU A N 1
ATOM 659 C CA . LEU A 1 82 ? 3.459 2.593 8.210 1.00 84.25 82 LEU A CA 1
ATOM 660 C C . LEU A 1 82 ? 2.942 2.598 6.767 1.00 84.25 82 LEU A C 1
ATOM 662 O O . LEU A 1 82 ? 3.735 2.704 5.835 1.00 84.25 82 LEU A O 1
ATOM 666 N N . TYR A 1 83 ? 1.620 2.562 6.583 1.00 82.12 83 TYR A N 1
ATOM 667 C CA . TYR A 1 83 ? 1.000 2.571 5.262 1.00 82.12 83 TYR A CA 1
ATOM 668 C C . TYR A 1 83 ? 1.272 3.873 4.510 1.00 82.12 83 TYR A C 1
ATOM 670 O O . TYR A 1 83 ? 1.607 3.841 3.332 1.00 82.12 83 TYR A O 1
ATOM 678 N N . ILE A 1 84 ? 1.189 5.023 5.185 1.00 83.44 84 ILE A N 1
ATOM 679 C CA . ILE A 1 84 ? 1.550 6.321 4.600 1.00 83.44 84 ILE A CA 1
ATOM 680 C C . ILE A 1 84 ? 3.020 6.322 4.164 1.00 83.44 84 ILE A C 1
ATOM 682 O O . ILE A 1 84 ? 3.324 6.795 3.072 1.00 83.44 84 ILE A O 1
ATOM 686 N N . GLY A 1 85 ? 3.924 5.761 4.973 1.00 84.75 85 GLY A N 1
ATOM 687 C CA . GLY A 1 85 ? 5.339 5.635 4.619 1.00 84.75 85 GLY A CA 1
ATOM 688 C C . GLY A 1 85 ? 5.564 4.792 3.360 1.00 84.75 85 GLY A C 1
ATOM 689 O O . GLY A 1 85 ? 6.269 5.220 2.447 1.00 84.75 85 GLY A O 1
ATOM 690 N N . VAL A 1 86 ? 4.913 3.629 3.268 1.00 82.62 86 VAL A N 1
ATOM 691 C CA . VAL A 1 86 ? 4.971 2.770 2.072 1.00 82.62 86 VAL A CA 1
ATOM 692 C C . VAL A 1 86 ? 4.389 3.486 0.851 1.00 82.62 86 VAL A C 1
ATOM 694 O O . VAL A 1 86 ? 5.000 3.468 -0.217 1.00 82.62 86 VAL A O 1
ATOM 697 N N . MET A 1 87 ? 3.265 4.185 1.016 1.00 82.06 87 MET A N 1
ATOM 698 C CA . MET A 1 87 ? 2.635 4.961 -0.053 1.00 82.06 87 MET A CA 1
ATOM 699 C C . MET A 1 87 ? 3.511 6.115 -0.546 1.00 82.06 87 MET A C 1
ATOM 701 O O . MET A 1 87 ? 3.513 6.406 -1.740 1.00 82.06 87 MET A O 1
ATOM 705 N N . ALA A 1 88 ? 4.288 6.748 0.336 1.00 82.56 88 ALA A N 1
ATOM 706 C CA . ALA A 1 88 ? 5.254 7.769 -0.055 1.00 82.56 88 ALA A CA 1
ATOM 707 C C . ALA A 1 88 ? 6.392 7.178 -0.899 1.00 82.56 88 ALA A C 1
ATOM 709 O O . ALA A 1 88 ? 6.742 7.755 -1.927 1.00 82.56 88 ALA A O 1
ATOM 710 N N . ILE A 1 89 ? 6.924 6.009 -0.516 1.00 80.94 89 ILE A N 1
ATOM 711 C CA . ILE A 1 89 ? 7.925 5.286 -1.320 1.00 80.94 89 ILE A CA 1
ATOM 712 C C . ILE A 1 89 ? 7.349 4.971 -2.693 1.00 80.94 89 ILE A C 1
ATOM 714 O O . ILE A 1 89 ? 7.976 5.276 -3.700 1.00 80.94 89 ILE A O 1
ATOM 718 N N . HIS A 1 90 ? 6.130 4.437 -2.730 1.00 80.00 90 HIS A N 1
ATOM 719 C CA . HIS A 1 90 ? 5.425 4.162 -3.968 1.00 80.00 90 HIS A CA 1
ATOM 720 C C . HIS A 1 90 ? 5.321 5.428 -4.841 1.00 80.00 90 HIS A C 1
ATOM 722 O O . HIS A 1 90 ? 5.759 5.449 -5.990 1.00 80.00 90 HIS A O 1
ATOM 728 N N . PHE A 1 91 ? 4.809 6.524 -4.296 1.00 80.00 91 PHE A N 1
ATOM 729 C CA . PHE A 1 91 ? 4.684 7.766 -5.048 1.00 80.00 91 PHE A CA 1
ATOM 730 C C . PHE A 1 91 ? 6.029 8.268 -5.604 1.00 80.00 91 PHE A C 1
ATOM 732 O O . PHE A 1 91 ? 6.112 8.633 -6.777 1.00 80.00 91 PHE A O 1
ATOM 739 N N . LEU A 1 92 ? 7.098 8.217 -4.802 1.00 80.88 92 LEU A N 1
ATOM 740 C CA . LEU A 1 92 ? 8.448 8.587 -5.233 1.00 80.88 92 LEU A CA 1
ATOM 741 C C . LEU A 1 92 ? 8.974 7.665 -6.338 1.00 80.88 92 LEU A C 1
ATOM 743 O O . LEU A 1 92 ? 9.498 8.159 -7.333 1.00 80.88 92 LEU A O 1
ATOM 747 N N . THR A 1 93 ? 8.798 6.348 -6.214 1.00 75.69 93 THR A N 1
ATOM 748 C CA . THR A 1 93 ? 9.157 5.387 -7.267 1.00 75.69 93 THR A CA 1
ATOM 749 C C . THR A 1 93 ? 8.418 5.703 -8.564 1.00 75.69 93 THR A C 1
ATOM 751 O O . THR A 1 93 ? 9.040 5.742 -9.623 1.00 75.69 93 THR A O 1
ATOM 754 N N . GLY A 1 94 ? 7.122 6.019 -8.486 1.00 72.31 94 GLY A N 1
ATOM 755 C CA . GLY A 1 94 ? 6.329 6.451 -9.635 1.00 72.31 94 GLY A CA 1
ATOM 756 C C . GLY A 1 94 ? 6.892 7.704 -10.309 1.00 72.31 94 GLY A C 1
ATOM 757 O O . GLY A 1 94 ? 7.041 7.714 -11.526 1.00 72.31 94 GLY A O 1
ATOM 758 N N . LEU A 1 95 ? 7.258 8.729 -9.534 1.00 78.94 95 LEU A N 1
ATOM 759 C CA . LEU A 1 95 ? 7.843 9.970 -10.056 1.00 78.94 95 LEU A CA 1
ATOM 760 C C . LEU A 1 95 ? 9.216 9.772 -10.716 1.00 78.94 95 LEU A C 1
ATOM 762 O O . LEU A 1 95 ? 9.538 10.445 -11.695 1.00 78.94 95 LEU A O 1
ATOM 766 N N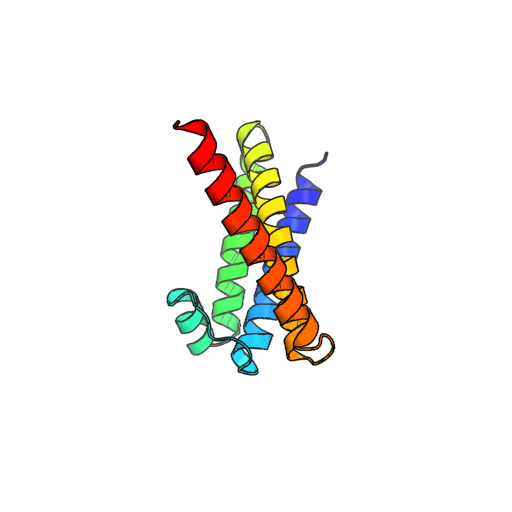 . VAL A 1 96 ? 10.034 8.866 -10.182 1.00 76.19 96 VAL A N 1
ATOM 767 C CA . VAL A 1 96 ? 11.340 8.515 -10.762 1.00 76.19 96 VAL A CA 1
ATOM 768 C C . VAL A 1 96 ? 11.146 7.803 -12.095 1.00 76.19 96 VAL A C 1
ATOM 770 O O . VAL A 1 96 ? 11.777 8.142 -13.091 1.00 76.19 96 VAL A O 1
ATOM 773 N N . VAL A 1 97 ? 10.231 6.836 -12.120 1.00 71.69 97 VAL A N 1
ATOM 774 C CA . VAL A 1 97 ? 9.921 6.017 -13.293 1.00 71.69 97 VAL A CA 1
ATOM 775 C C . VAL A 1 97 ? 9.324 6.841 -14.436 1.00 71.69 97 VAL A C 1
ATOM 777 O O . VAL A 1 97 ? 9.666 6.616 -15.594 1.00 71.69 97 VAL A O 1
ATOM 780 N N . THR A 1 98 ? 8.465 7.819 -14.140 1.00 73.50 98 THR A N 1
ATOM 781 C CA . THR A 1 98 ? 7.901 8.724 -15.156 1.00 73.50 98 THR A CA 1
ATOM 782 C C . THR A 1 98 ? 8.890 9.794 -15.627 1.00 73.50 98 THR A C 1
ATOM 784 O O . THR A 1 98 ? 8.535 10.626 -16.460 1.00 73.50 98 THR A O 1
ATOM 787 N N . GLY A 1 99 ? 10.122 9.796 -15.104 1.00 72.00 99 GLY A N 1
ATOM 788 C CA . GLY A 1 99 ? 11.160 10.769 -15.442 1.00 72.00 99 GLY A CA 1
ATOM 789 C C . GLY A 1 99 ? 10.917 12.167 -14.868 1.00 72.00 99 GLY A C 1
ATOM 790 O O . GLY A 1 99 ? 11.663 13.090 -15.187 1.00 72.00 99 GLY A O 1
ATOM 791 N N . MET A 1 100 ? 9.898 12.338 -14.017 1.00 66.81 100 MET A N 1
ATOM 792 C CA . MET A 1 100 ? 9.612 13.605 -13.334 1.00 66.81 100 MET A CA 1
ATOM 793 C C . MET A 1 100 ? 10.640 13.915 -12.240 1.00 66.81 100 MET A C 1
ATOM 795 O O . MET A 1 100 ? 10.862 15.080 -11.916 1.00 66.81 100 MET A O 1
ATOM 799 N N . VAL A 1 101 ? 11.284 12.887 -11.683 1.00 66.44 101 VAL A N 1
ATOM 800 C CA . VAL A 1 101 ? 12.362 13.004 -10.696 1.00 66.44 101 VAL A CA 1
ATOM 801 C C . VAL A 1 101 ? 13.641 12.408 -11.279 1.00 66.44 101 VAL A C 1
ATOM 803 O O . VAL A 1 101 ? 13.676 11.248 -11.683 1.00 66.44 101 VAL A O 1
ATOM 806 N N . SER A 1 102 ? 14.703 13.215 -11.343 1.00 67.44 102 SER A N 1
ATOM 807 C CA . SER A 1 102 ? 15.971 12.823 -11.963 1.00 67.44 102 SER A CA 1
ATOM 808 C C . SER A 1 102 ? 16.789 11.881 -11.068 1.00 67.44 102 SER A C 1
ATOM 810 O O . SER A 1 102 ? 16.668 11.890 -9.841 1.00 67.44 102 SER A O 1
ATOM 812 N N . GLY A 1 103 ? 17.695 11.100 -11.669 1.00 64.75 103 GLY A N 1
ATOM 813 C CA . GLY A 1 103 ? 18.612 10.217 -10.932 1.00 64.75 103 GLY A CA 1
ATOM 814 C C . GLY A 1 103 ? 19.497 10.934 -9.897 1.00 64.75 103 GLY A C 1
ATOM 815 O O . GLY A 1 103 ? 19.986 10.289 -8.970 1.00 64.75 103 GLY A O 1
ATOM 816 N N . ALA A 1 104 ? 19.650 12.260 -10.001 1.00 67.25 104 ALA A N 1
ATOM 817 C CA . ALA A 1 104 ? 20.362 13.078 -9.020 1.00 67.25 104 ALA A CA 1
ATOM 818 C C . ALA A 1 104 ? 19.656 13.091 -7.654 1.00 67.25 104 ALA A C 1
ATOM 820 O O . ALA A 1 104 ? 20.311 12.926 -6.629 1.00 67.25 104 ALA A O 1
ATOM 821 N N . PHE A 1 105 ? 18.321 13.171 -7.637 1.00 72.62 105 PHE A N 1
ATOM 822 C CA . PHE A 1 105 ? 17.541 13.093 -6.399 1.00 72.62 105 PHE A CA 1
ATOM 823 C C . PHE A 1 105 ? 17.709 11.730 -5.716 1.00 72.62 105 PHE A C 1
ATOM 825 O O . PHE A 1 105 ? 17.867 11.647 -4.502 1.00 72.62 105 PHE A O 1
ATOM 832 N N . ILE A 1 106 ? 17.736 10.647 -6.498 1.00 69.69 106 ILE A N 1
ATOM 833 C CA . ILE A 1 106 ? 17.929 9.292 -5.966 1.00 69.69 106 ILE A CA 1
ATOM 834 C C . ILE A 1 106 ? 19.333 9.119 -5.381 1.00 69.69 106 ILE A C 1
ATOM 836 O O . ILE A 1 106 ? 19.485 8.487 -4.335 1.00 69.69 106 ILE A O 1
ATOM 840 N N . GLN A 1 107 ? 20.358 9.699 -6.007 1.00 72.88 107 GLN A N 1
ATOM 841 C CA . GLN A 1 107 ? 21.710 9.703 -5.446 1.00 72.88 107 GLN A CA 1
ATOM 842 C C . GLN A 1 107 ? 21.797 10.498 -4.141 1.00 72.88 107 GLN A C 1
ATOM 844 O O . GLN A 1 107 ? 22.450 10.036 -3.206 1.00 72.88 107 GLN A O 1
ATOM 849 N N . GLU A 1 108 ? 21.122 11.642 -4.057 1.00 76.81 108 GLU A N 1
ATOM 850 C CA . GLU A 1 108 ? 21.087 12.489 -2.863 1.00 76.81 108 GLU A CA 1
ATOM 851 C C . GLU A 1 108 ? 20.334 11.822 -1.702 1.00 76.81 108 GLU A C 1
ATOM 853 O O . GLU A 1 108 ? 20.790 11.828 -0.559 1.00 76.81 108 GLU A O 1
ATOM 858 N N . LEU A 1 109 ? 19.230 11.132 -1.993 1.00 75.50 109 LEU A N 1
ATOM 859 C CA . LEU A 1 109 ? 18.500 10.367 -0.985 1.00 75.50 109 LEU A CA 1
ATOM 860 C C . LEU A 1 109 ? 19.354 9.210 -0.447 1.00 75.50 109 LEU A C 1
ATOM 862 O O . LEU A 1 109 ? 19.453 9.001 0.760 1.00 75.50 109 LEU A O 1
ATOM 866 N N . ASN A 1 110 ? 20.032 8.491 -1.342 1.00 76.75 110 ASN A N 1
ATOM 867 C CA . ASN A 1 110 ? 20.861 7.336 -1.003 1.00 76.75 110 ASN A CA 1
ATOM 868 C C . ASN A 1 110 ? 22.178 7.733 -0.299 1.00 76.75 110 ASN A C 1
ATOM 870 O O . ASN A 1 110 ? 22.749 6.948 0.466 1.00 76.75 110 ASN A O 1
ATOM 874 N N . SER A 1 111 ? 22.691 8.944 -0.538 1.00 77.56 111 SER A N 1
ATOM 875 C CA . SER A 1 111 ? 23.814 9.497 0.226 1.00 77.56 111 SER A CA 1
ATOM 876 C C . SER A 1 111 ? 23.368 9.911 1.628 1.00 77.56 111 SER A C 1
ATOM 878 O O . SER A 1 111 ? 24.025 9.539 2.599 1.00 77.56 111 SER A O 1
ATOM 880 N N . TRP A 1 112 ? 22.209 10.562 1.763 1.00 78.62 112 TRP A N 1
ATOM 881 C CA . TRP A 1 112 ? 21.632 10.909 3.061 1.00 78.62 112 TRP A CA 1
ATOM 882 C C . TRP A 1 112 ? 21.358 9.671 3.924 1.00 78.62 112 TRP A C 1
ATOM 884 O O . TRP A 1 112 ? 21.782 9.626 5.079 1.00 78.62 112 TRP A O 1
ATOM 894 N N . THR A 1 113 ? 20.734 8.624 3.368 1.00 75.88 113 THR A N 1
ATOM 895 C CA . THR A 1 113 ? 20.459 7.379 4.109 1.00 75.88 113 THR A CA 1
ATOM 896 C C . THR A 1 113 ? 21.745 6.730 4.618 1.00 75.88 113 THR A C 1
ATOM 898 O O . THR A 1 113 ? 21.807 6.301 5.771 1.00 75.88 113 THR A O 1
ATOM 901 N N . ARG A 1 114 ? 22.801 6.698 3.794 1.00 76.81 114 ARG A N 1
ATOM 902 C CA . ARG A 1 114 ? 24.112 6.185 4.214 1.00 76.81 114 ARG A CA 1
ATOM 903 C C . ARG A 1 114 ? 24.731 7.023 5.324 1.00 76.81 114 ARG A C 1
ATOM 905 O O . ARG A 1 114 ? 25.218 6.446 6.291 1.00 76.81 114 ARG A O 1
ATOM 912 N N . SER A 1 115 ? 24.665 8.347 5.234 1.00 78.88 115 SER A N 1
ATOM 913 C CA . SER A 1 115 ? 25.169 9.239 6.282 1.00 78.88 115 SER A CA 1
ATOM 914 C C . SER A 1 115 ? 24.447 9.034 7.615 1.00 78.88 115 SER A C 1
ATOM 916 O O . SER A 1 115 ? 25.098 8.953 8.653 1.00 78.88 115 SER A O 1
ATOM 918 N N . VAL A 1 116 ? 23.122 8.871 7.601 1.00 76.44 116 VAL A N 1
ATOM 919 C CA . VAL A 1 116 ? 22.332 8.591 8.812 1.00 76.44 116 VAL A CA 1
ATOM 920 C C . VAL A 1 116 ? 22.689 7.229 9.412 1.00 76.44 116 VAL A C 1
ATOM 922 O O . VAL A 1 116 ? 22.869 7.122 10.624 1.00 76.44 116 VAL A O 1
ATOM 925 N N . LEU A 1 117 ? 22.842 6.194 8.581 1.00 76.88 117 LEU A N 1
ATOM 926 C CA . LEU A 1 117 ? 23.245 4.863 9.043 1.00 76.88 117 LEU A CA 1
ATOM 927 C C . LEU A 1 117 ? 24.648 4.875 9.662 1.00 76.88 117 LEU A C 1
ATOM 929 O O . LEU A 1 117 ? 24.838 4.332 10.749 1.00 76.88 117 LEU A O 1
ATOM 933 N N . ILE A 1 118 ? 25.611 5.544 9.027 1.00 79.06 118 ILE A N 1
ATOM 934 C CA . ILE A 1 118 ? 26.976 5.692 9.555 1.00 79.06 118 ILE A CA 1
ATOM 935 C C . ILE A 1 118 ? 26.959 6.448 10.888 1.00 79.06 118 ILE A C 1
ATOM 937 O O . ILE A 1 118 ? 27.566 5.996 11.858 1.00 79.06 118 ILE A O 1
ATOM 941 N N . PHE A 1 119 ? 26.209 7.548 10.967 1.00 74.25 119 PHE A N 1
ATOM 942 C CA . PHE A 1 119 ? 26.067 8.336 12.190 1.00 74.25 119 PHE A CA 1
ATOM 943 C C . PHE A 1 119 ? 25.442 7.519 13.333 1.00 74.25 119 PHE A C 1
ATOM 945 O O . PHE A 1 119 ? 25.924 7.557 14.464 1.00 74.25 119 PHE A O 1
ATOM 952 N N . SER A 1 120 ? 24.426 6.702 13.034 1.00 69.31 120 SER A N 1
ATOM 953 C CA . SER A 1 120 ? 23.817 5.795 14.014 1.00 69.31 120 SER A CA 1
ATOM 954 C C . SER A 1 120 ? 24.803 4.740 14.532 1.00 69.31 120 SER A C 1
ATOM 956 O O . SER A 1 120 ? 24.817 4.436 15.726 1.00 69.31 120 SER A O 1
ATOM 958 N N . HIS A 1 121 ? 25.687 4.239 13.664 1.00 66.56 121 HIS A N 1
ATOM 959 C CA . HIS A 1 121 ? 26.699 3.253 14.034 1.00 66.56 121 HIS A CA 1
ATOM 960 C C . HIS A 1 121 ? 27.825 3.867 14.884 1.00 66.56 121 HIS A C 1
ATOM 962 O O . HIS A 1 121 ? 28.318 3.217 15.808 1.00 66.56 121 HIS A O 1
ATOM 968 N N . GLN A 1 122 ? 28.203 5.123 14.620 1.00 69.56 122 GLN A N 1
ATOM 969 C CA . GLN A 1 122 ? 29.170 5.873 15.430 1.00 69.56 122 GLN A CA 1
ATOM 970 C C . GLN A 1 122 ? 28.654 6.160 16.845 1.00 69.56 122 GLN A C 1
ATOM 972 O O . GLN A 1 122 ? 29.400 5.996 17.808 1.00 69.56 122 GLN A O 1
ATOM 977 N N . ILE A 1 123 ? 27.378 6.528 16.991 1.00 64.56 123 ILE A N 1
ATOM 978 C CA . ILE A 1 123 ? 26.760 6.750 18.307 1.00 64.56 123 ILE A CA 1
ATOM 979 C C . ILE A 1 123 ? 26.689 5.441 19.107 1.00 64.56 123 ILE A C 1
ATOM 981 O O . ILE A 1 123 ? 27.032 5.418 20.291 1.00 64.56 123 ILE A O 1
ATOM 985 N N . ALA A 1 124 ? 26.306 4.334 18.462 1.00 62.31 124 ALA A N 1
ATOM 986 C CA . ALA A 1 124 ? 26.266 3.021 19.105 1.00 62.31 124 ALA A CA 1
ATOM 987 C C . ALA A 1 124 ? 27.655 2.553 19.580 1.00 62.31 124 ALA A C 1
ATOM 989 O O . ALA A 1 124 ? 27.768 1.977 20.659 1.00 62.31 124 ALA A O 1
ATOM 990 N N . ALA A 1 125 ? 28.715 2.845 18.819 1.00 61.44 125 ALA A N 1
ATOM 991 C CA . ALA A 1 125 ? 30.088 2.499 19.190 1.00 61.44 125 ALA A CA 1
ATOM 992 C C . ALA A 1 125 ? 30.619 3.315 20.387 1.00 61.44 125 ALA A C 1
ATOM 994 O O . ALA A 1 125 ? 31.367 2.779 21.198 1.00 61.44 125 ALA A O 1
ATOM 995 N N . HIS A 1 126 ? 30.201 4.576 20.537 1.00 59.75 126 HIS A N 1
ATOM 996 C CA . HIS A 1 126 ? 30.634 5.456 21.632 1.00 59.75 126 HIS A CA 1
ATOM 997 C C . HIS A 1 126 ? 29.906 5.240 22.969 1.00 59.75 126 HIS A C 1
ATOM 999 O O . HIS A 1 126 ? 30.322 5.796 23.979 1.00 59.75 126 HIS A O 1
ATOM 1005 N N . THR A 1 127 ? 28.823 4.458 22.992 1.00 58.50 127 THR A N 1
ATOM 1006 C CA . THR A 1 127 ? 28.029 4.203 24.213 1.00 58.50 127 THR A CA 1
ATOM 1007 C C . THR A 1 127 ? 28.472 2.919 24.942 1.00 58.50 127 THR A C 1
ATOM 1009 O O . THR A 1 127 ? 27.991 2.630 26.033 1.00 58.50 127 THR A O 1
ATOM 1012 N N . ILE A 1 128 ? 29.381 2.134 24.343 1.00 57.84 128 ILE A N 1
ATOM 1013 C CA . ILE A 1 128 ? 29.867 0.837 24.862 1.00 57.84 128 ILE A CA 1
ATOM 1014 C C . ILE A 1 128 ? 31.331 0.929 25.364 1.00 57.84 128 ILE A C 1
ATOM 1016 O O . ILE A 1 128 ? 31.858 -0.037 25.912 1.00 57.84 128 ILE A O 1
ATOM 1020 N N . SER A 1 129 ? 31.984 2.087 25.218 1.00 51.25 129 SER A N 1
ATOM 1021 C CA . SER A 1 129 ? 33.319 2.395 25.766 1.00 51.25 129 SER A CA 1
ATOM 1022 C C . SER A 1 129 ? 33.227 3.194 27.058 1.00 51.25 129 SER A C 1
ATOM 1024 O O . SER A 1 129 ? 33.972 2.870 28.004 1.00 51.25 129 SER A O 1
#

Foldseek 3Di:
DPVVVLLVVLLVLLLVVLVLVLVCVVVVLDDDPDPVLNVLVVVHSVSNSVVSNVVSVVLSVVLVVVVVDPVSVVVSVVSSVVSVVVSVVSVVSVCVSVVVDDVVVVVVVVVVVVVVVVVVVVVVVVVVD